Protein AF-A0A1V5HN15-F1 (afdb_monomer)

Radius of gyration: 25.58 Å; Cα contacts (8 Å, |Δi|>4): 33; chains: 1; bounding box: 48×18×89 Å

Secondary structure (DSSP, 8-state):
---------------SEEEEEPTTS-EEEEE-S-GGGSHHHHHHHHHHHHHHHHHHHHHHHHHHHHHHHH-

pLDDT: mean 78.56, std 15.53, r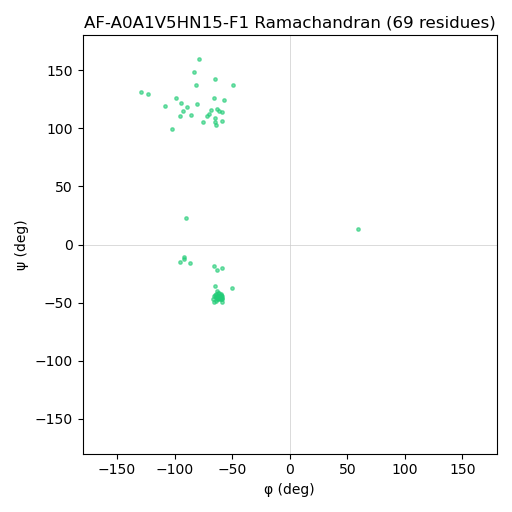ange [44.5, 97.25]

Structure (mmCIF, N/CA/C/O backbone):
data_AF-A0A1V5HN15-F1
#
_entry.id   AF-A0A1V5HN15-F1
#
loop_
_atom_site.group_PDB
_atom_site.id
_atom_site.type_symbol
_atom_site.label_atom_id
_atom_site.label_alt_id
_atom_site.label_comp_id
_atom_site.label_asym_id
_atom_site.label_entity_id
_atom_site.label_seq_id
_atom_site.pdbx_PDB_ins_code
_atom_site.Cartn_x
_atom_site.Cartn_y
_atom_site.Cartn_z
_atom_site.occupancy
_atom_site.B_iso_or_equiv
_atom_site.auth_seq_id
_atom_site.auth_comp_id
_atom_site.auth_asym_id
_atom_site.auth_atom_id
_atom_site.pdbx_PDB_model_num
ATOM 1 N N . MET A 1 1 ? 10.349 -9.056 54.830 1.00 44.50 1 MET A N 1
ATOM 2 C CA . MET A 1 1 ? 9.734 -8.070 53.908 1.00 44.50 1 MET A CA 1
ATOM 3 C C . MET A 1 1 ? 9.597 -8.695 52.517 1.00 44.50 1 MET A C 1
ATOM 5 O O . MET A 1 1 ? 10.611 -8.945 51.878 1.00 44.50 1 MET A O 1
ATOM 9 N N . LYS A 1 2 ? 8.379 -9.036 52.064 1.00 46.50 2 LYS A N 1
ATOM 10 C CA . LYS A 1 2 ? 8.140 -9.613 50.722 1.00 46.50 2 LYS A CA 1
ATOM 11 C C . LYS A 1 2 ? 8.128 -8.490 49.677 1.00 46.50 2 LYS A C 1
ATOM 13 O O . LYS A 1 2 ? 7.310 -7.581 49.773 1.00 46.50 2 LYS A O 1
ATOM 18 N N . LYS A 1 3 ? 9.023 -8.549 48.684 1.00 52.72 3 LYS A N 1
ATOM 19 C CA . LYS A 1 3 ? 9.038 -7.614 47.547 1.00 52.72 3 LYS A CA 1
ATOM 20 C C . LYS A 1 3 ? 7.849 -7.919 46.631 1.00 52.72 3 LYS A C 1
ATOM 22 O O . LYS A 1 3 ? 7.809 -8.965 45.988 1.00 52.72 3 LYS A O 1
ATOM 27 N N . VAL A 1 4 ? 6.878 -7.011 46.592 1.00 56.31 4 VAL A N 1
ATOM 28 C CA . VAL A 1 4 ? 5.739 -7.064 45.669 1.00 56.31 4 VAL A CA 1
ATOM 29 C C . VAL A 1 4 ? 6.261 -6.775 44.260 1.00 56.31 4 VAL A C 1
ATOM 31 O O . VAL A 1 4 ? 6.746 -5.681 43.975 1.00 56.31 4 VAL A O 1
ATOM 34 N N . LYS A 1 5 ? 6.218 -7.785 43.387 1.00 54.38 5 LYS A N 1
ATOM 35 C CA . LYS A 1 5 ? 6.611 -7.685 41.977 1.00 54.38 5 LYS A CA 1
ATOM 36 C C . LYS A 1 5 ? 5.586 -6.787 41.271 1.00 54.38 5 LYS A C 1
ATOM 38 O O . LYS A 1 5 ? 4.403 -7.110 41.240 1.00 54.38 5 LYS A O 1
ATOM 43 N N . LYS A 1 6 ? 6.027 -5.631 40.771 1.00 51.78 6 LYS A N 1
ATOM 44 C CA . LYS A 1 6 ? 5.195 -4.64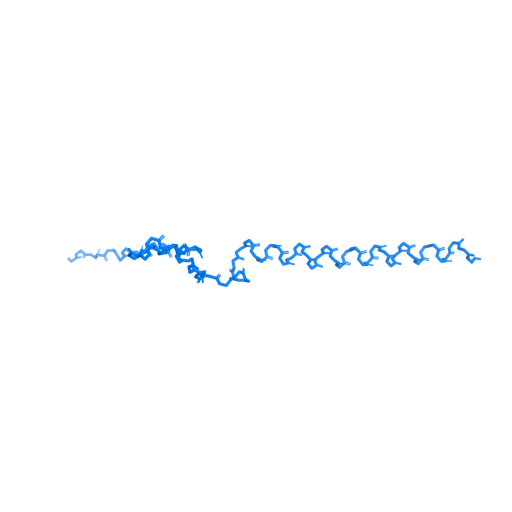3 40.070 1.00 51.78 6 LYS A CA 1
ATOM 45 C C . LYS A 1 6 ? 4.683 -5.276 38.771 1.00 51.78 6 LYS A C 1
ATOM 47 O O . LYS A 1 6 ? 5.454 -5.463 37.839 1.00 51.78 6 LYS A O 1
ATOM 52 N N . THR A 1 7 ? 3.408 -5.655 38.736 1.00 55.56 7 THR A N 1
ATOM 53 C CA . THR A 1 7 ? 2.756 -6.209 37.545 1.00 55.56 7 THR A CA 1
ATOM 54 C C . THR A 1 7 ? 2.713 -5.132 36.463 1.00 55.56 7 THR A C 1
ATOM 56 O O . THR A 1 7 ? 1.994 -4.138 36.596 1.00 55.56 7 THR A O 1
ATOM 59 N N . GLU A 1 8 ? 3.517 -5.297 35.413 1.00 57.06 8 GLU A N 1
ATOM 60 C CA . GLU A 1 8 ? 3.457 -4.464 34.216 1.00 57.06 8 GLU A CA 1
ATOM 61 C C . GLU A 1 8 ? 2.055 -4.582 33.615 1.00 57.06 8 GLU A C 1
ATOM 63 O O . GLU A 1 8 ? 1.603 -5.654 33.213 1.00 57.06 8 GLU A O 1
ATOM 68 N N . LYS A 1 9 ? 1.314 -3.472 33.630 1.00 56.12 9 LYS A N 1
ATOM 69 C CA . LYS A 1 9 ? -0.019 -3.404 33.037 1.00 56.12 9 LYS A CA 1
ATOM 70 C C . LYS A 1 9 ? 0.133 -3.639 31.536 1.00 56.12 9 LYS A C 1
ATOM 72 O O . LYS A 1 9 ? 0.766 -2.834 30.857 1.00 56.12 9 LYS A O 1
ATOM 77 N N . ALA A 1 10 ? -0.458 -4.723 31.036 1.00 60.44 10 ALA A N 1
ATOM 78 C CA . ALA A 1 10 ? -0.502 -5.028 29.612 1.00 60.44 10 ALA A CA 1
ATOM 79 C C . ALA A 1 10 ? -0.977 -3.797 28.811 1.00 60.44 10 ALA A C 1
ATOM 81 O O . ALA A 1 10 ? -1.919 -3.116 29.244 1.00 60.44 10 ALA A O 1
ATOM 82 N N . PRO A 1 11 ? -0.352 -3.484 27.661 1.00 59.59 11 PRO A N 1
ATOM 83 C CA . PRO A 1 11 ? -0.710 -2.310 26.880 1.00 59.59 11 PRO A CA 1
ATOM 84 C C . PRO A 1 11 ? -2.164 -2.437 26.416 1.00 59.59 11 PRO A C 1
ATOM 86 O O . PRO A 1 11 ? -2.514 -3.329 25.641 1.00 59.59 11 PRO A O 1
ATOM 89 N N . LYS A 1 12 ? -3.032 -1.544 26.910 1.00 61.44 12 LYS A N 1
ATOM 90 C CA . LYS A 1 12 ? -4.433 -1.457 26.480 1.00 61.44 12 LYS A CA 1
ATOM 91 C C . LYS A 1 12 ? -4.460 -1.195 24.973 1.00 61.44 12 LYS A C 1
ATOM 93 O O . LYS A 1 12 ? -4.183 -0.082 24.532 1.00 61.44 12 LYS A O 1
ATOM 98 N N . LYS A 1 13 ? -4.813 -2.209 24.176 1.00 59.94 13 LYS A N 1
ATOM 99 C CA . LYS A 1 13 ? -5.087 -2.039 22.744 1.00 59.94 13 LYS A CA 1
ATOM 100 C C . LYS A 1 13 ? -6.310 -1.133 22.603 1.00 59.94 13 LYS A C 1
ATOM 102 O O . LYS A 1 13 ? -7.438 -1.559 22.827 1.00 59.94 13 LYS A O 1
ATOM 107 N N . THR A 1 14 ? -6.089 0.134 22.268 1.00 64.75 14 THR A N 1
ATOM 108 C CA . THR A 1 14 ? -7.172 1.067 21.946 1.00 64.75 14 THR A CA 1
ATOM 109 C C . THR A 1 14 ? -7.863 0.611 20.653 1.00 64.75 14 THR A C 1
ATOM 111 O O . THR A 1 14 ? -7.166 0.388 19.652 1.00 64.75 14 THR A O 1
ATOM 114 N N . PRO A 1 15 ? -9.197 0.426 20.651 1.00 66.19 15 PRO A N 1
ATOM 115 C CA . PRO A 1 15 ? -9.925 -0.015 19.465 1.00 66.19 15 PRO A CA 1
ATOM 116 C C . PRO A 1 15 ? -9.843 1.048 18.363 1.00 66.19 15 PRO A C 1
ATOM 118 O O . PRO A 1 15 ? -9.849 2.243 18.648 1.00 66.19 15 PRO A O 1
ATOM 121 N N . PHE A 1 16 ? -9.720 0.602 17.110 1.00 62.91 16 PHE A N 1
ATOM 122 C CA . PHE A 1 16 ? -9.575 1.472 15.934 1.00 62.91 16 PHE A CA 1
ATOM 123 C C . PHE A 1 16 ? -10.828 2.332 15.695 1.00 62.91 16 PHE A C 1
ATOM 125 O O . PHE A 1 16 ? -10.726 3.504 15.340 1.00 62.91 16 PHE A O 1
ATOM 132 N N . ILE A 1 17 ? -11.997 1.759 15.980 1.00 66.62 17 ILE A N 1
ATOM 133 C CA . ILE A 1 17 ? -13.312 2.375 15.830 1.00 66.62 17 ILE A CA 1
ATOM 134 C C . ILE A 1 17 ? -14.055 2.196 17.157 1.00 66.62 17 ILE A C 1
ATOM 136 O O . ILE A 1 17 ? -14.066 1.093 17.709 1.00 66.62 17 ILE A O 1
ATOM 140 N N . LYS A 1 18 ? -14.642 3.270 17.695 1.00 71.81 18 LYS A N 1
ATOM 141 C CA . LYS A 1 18 ? -15.646 3.173 18.765 1.00 71.81 18 LYS A CA 1
ATOM 142 C C . LYS A 1 18 ? -16.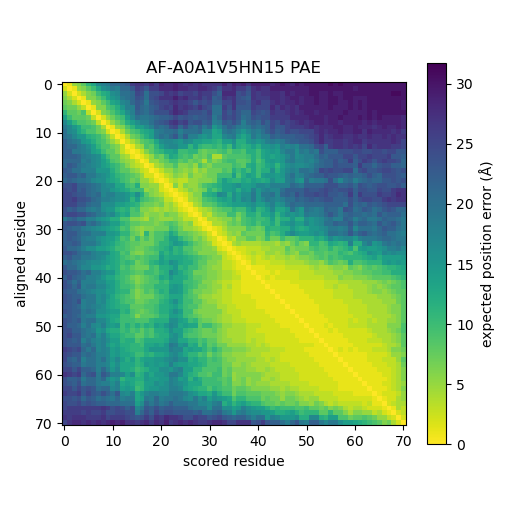995 3.527 18.170 1.00 71.81 18 LYS A C 1
ATOM 144 O O . LYS A 1 18 ? -17.186 4.638 17.696 1.00 71.81 18 LYS A O 1
ATOM 149 N N . THR A 1 19 ? -17.920 2.584 18.222 1.00 74.25 19 THR A N 1
ATOM 150 C CA . THR A 1 19 ? -19.327 2.823 17.920 1.00 74.25 19 THR A CA 1
ATOM 151 C C . THR A 1 19 ? -20.045 3.160 19.219 1.00 74.25 19 THR A C 1
ATOM 153 O O . THR A 1 19 ? -20.118 2.317 20.117 1.00 74.25 19 THR A O 1
ATOM 156 N N . LYS A 1 20 ? -20.556 4.383 19.346 1.00 71.50 20 LYS A N 1
ATOM 157 C CA . LYS A 1 20 ? -21.498 4.750 20.409 1.00 71.50 20 LYS A CA 1
ATOM 158 C C . LYS A 1 20 ? -22.904 4.716 19.836 1.00 71.50 20 LYS A C 1
ATOM 160 O O . LYS A 1 20 ? -23.175 5.364 18.833 1.00 71.50 20 LYS A O 1
ATOM 165 N N . VAL A 1 21 ? -23.796 3.977 20.483 1.00 71.88 21 VAL A N 1
ATOM 166 C CA . VAL A 1 21 ? -25.225 4.022 20.167 1.00 71.88 21 VAL A CA 1
ATOM 167 C C . VAL A 1 21 ? -25.837 5.118 21.030 1.00 71.88 21 VAL A C 1
ATOM 169 O O . VAL A 1 21 ? -25.734 5.068 22.258 1.00 71.88 21 VAL A O 1
ATOM 172 N N . ARG A 1 22 ? -26.404 6.147 20.402 1.00 75.00 22 ARG A N 1
ATOM 173 C CA . ARG A 1 22 ? -27.104 7.218 21.112 1.00 75.00 22 ARG A CA 1
ATOM 174 C C . ARG A 1 22 ? -28.515 6.752 21.527 1.00 75.00 22 ARG A C 1
ATOM 176 O O . ARG A 1 22 ? -29.051 5.827 20.918 1.00 75.00 22 ARG A O 1
ATOM 183 N N . PRO A 1 23 ? -29.157 7.396 22.523 1.00 76.00 23 PRO A N 1
ATOM 184 C CA . PRO A 1 23 ? -30.499 7.026 23.005 1.00 76.00 23 PRO A CA 1
ATOM 185 C C . PRO A 1 23 ? -31.606 7.075 21.939 1.00 76.00 23 PRO A C 1
ATOM 187 O O . PRO A 1 23 ? -32.649 6.454 22.092 1.00 76.00 23 PRO A O 1
ATOM 190 N N . ASN A 1 24 ? -31.373 7.803 20.848 1.00 79.62 24 ASN A N 1
ATOM 191 C CA . ASN A 1 24 ? -32.225 7.892 19.663 1.00 79.62 24 ASN A CA 1
ATOM 192 C C . ASN A 1 24 ? -31.881 6.839 18.586 1.00 79.62 24 ASN A C 1
ATOM 194 O O . ASN A 1 24 ? -32.171 7.053 17.412 1.00 79.62 24 ASN A O 1
ATOM 198 N N . ASN A 1 25 ? -31.245 5.724 18.965 1.00 73.44 25 ASN A N 1
ATOM 199 C CA . ASN A 1 25 ? -30.827 4.625 18.084 1.00 73.44 25 ASN A CA 1
ATOM 200 C C . ASN A 1 25 ? -29.859 5.002 16.944 1.00 73.44 25 ASN A C 1
ATOM 202 O O . ASN A 1 25 ? -29.622 4.190 16.049 1.00 73.44 25 ASN A O 1
ATOM 206 N N . SER A 1 26 ? -29.247 6.189 16.961 1.00 68.69 26 SER A N 1
ATOM 207 C CA . SER A 1 26 ? -28.211 6.527 15.984 1.00 68.69 26 SER A CA 1
ATOM 208 C C . SER A 1 26 ? -26.855 5.944 16.392 1.00 68.69 26 SER A C 1
ATOM 210 O O . SER A 1 26 ? -26.465 5.979 17.561 1.00 68.69 26 SER A O 1
ATOM 212 N N . VAL A 1 27 ? -26.132 5.381 15.421 1.00 74.50 27 VAL A N 1
ATOM 213 C CA . VAL A 1 27 ? -24.786 4.831 15.620 1.00 74.50 27 VAL A CA 1
ATOM 214 C C . VAL A 1 27 ? -23.769 5.896 15.236 1.00 74.50 27 VAL A C 1
ATOM 216 O O . VAL A 1 27 ? -23.621 6.239 14.067 1.00 74.50 27 VAL A O 1
ATOM 219 N N . GLU A 1 28 ? -23.062 6.421 16.227 1.00 70.56 28 GLU A N 1
ATOM 220 C CA . GLU A 1 28 ? -21.975 7.369 16.030 1.00 70.56 28 GLU A CA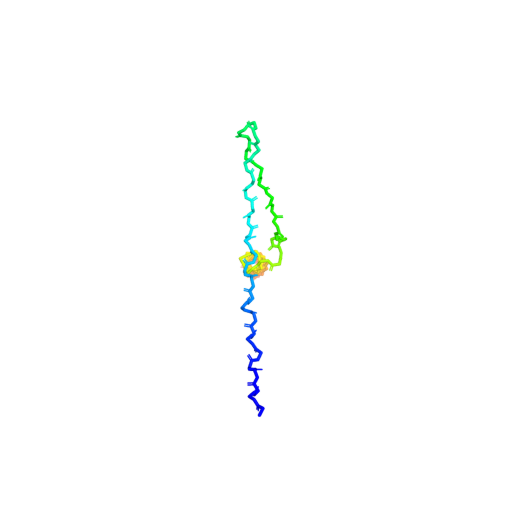 1
ATOM 221 C C . GLU A 1 28 ? -20.647 6.614 15.994 1.00 70.56 28 GLU A C 1
ATOM 223 O O . GLU A 1 28 ? -20.296 5.878 16.922 1.00 70.56 28 GLU A O 1
ATOM 228 N N . VAL A 1 29 ? -19.927 6.759 14.885 1.00 77.94 29 VAL A N 1
ATOM 229 C CA . VAL A 1 29 ? -18.666 6.065 14.632 1.00 77.94 29 VAL A CA 1
ATOM 230 C C . VAL A 1 29 ? -17.524 7.046 14.872 1.00 77.94 29 VAL A C 1
ATOM 232 O O . VAL A 1 29 ? -17.200 7.867 14.019 1.00 77.94 29 VAL A O 1
ATOM 235 N N . GLU A 1 30 ? -16.895 6.966 16.042 1.00 72.75 30 GLU A N 1
ATOM 236 C CA . GLU A 1 30 ? -15.710 7.760 16.362 1.00 72.75 30 GLU A CA 1
ATOM 237 C C . GLU A 1 30 ? -14.454 7.024 15.855 1.00 72.75 30 GLU A C 1
ATOM 239 O O . GLU A 1 30 ? -14.064 5.968 16.380 1.00 72.75 30 GLU A O 1
ATOM 244 N N . ILE A 1 31 ? -13.795 7.587 14.835 1.00 72.81 31 ILE A N 1
ATOM 245 C CA . ILE A 1 31 ? -12.476 7.126 14.381 1.00 72.81 31 ILE A CA 1
ATOM 246 C C . ILE A 1 31 ? -11.437 7.620 15.390 1.00 72.81 31 ILE A C 1
ATOM 248 O O . ILE A 1 31 ? -11.091 8.797 15.429 1.00 72.81 31 ILE A O 1
ATOM 252 N N . GLN A 1 32 ? -10.931 6.716 16.228 1.00 70.44 32 GLN A N 1
ATOM 253 C CA . GLN A 1 32 ? -10.015 7.082 17.318 1.00 70.44 32 GLN A CA 1
ATOM 254 C C . GLN A 1 32 ? -8.543 7.125 16.909 1.00 70.44 32 GLN A C 1
ATOM 256 O O . GLN A 1 32 ? -7.713 7.633 17.661 1.00 70.44 32 GLN A O 1
ATOM 261 N N . LYS A 1 33 ? -8.184 6.542 15.762 1.00 70.12 33 LYS A N 1
ATOM 262 C CA . LYS A 1 33 ? -6.800 6.503 15.282 1.00 70.12 33 LYS A CA 1
ATOM 263 C C . LYS A 1 33 ? -6.715 7.127 13.907 1.00 70.12 33 LYS A C 1
ATOM 265 O O . LYS A 1 33 ? -7.432 6.713 13.002 1.00 70.12 33 LYS A O 1
ATOM 270 N N . ASN A 1 34 ? -5.778 8.060 13.747 1.00 77.19 34 ASN A N 1
ATOM 271 C CA . ASN A 1 34 ? -5.419 8.567 12.432 1.00 77.19 34 ASN A CA 1
ATOM 272 C C . ASN A 1 34 ? -4.974 7.377 11.552 1.00 77.19 34 ASN A C 1
ATOM 274 O O . ASN A 1 34 ? -4.058 6.648 11.957 1.00 77.19 34 ASN A O 1
ATOM 278 N N . PRO A 1 35 ? -5.589 7.165 10.374 1.00 77.25 35 PRO A N 1
ATOM 279 C CA . PRO A 1 35 ? -5.220 6.094 9.451 1.00 77.25 35 PRO A CA 1
ATOM 280 C C . PRO A 1 35 ? -3.717 6.049 9.152 1.00 77.25 35 PRO A C 1
ATOM 282 O O . PRO A 1 35 ? -3.143 4.961 9.143 1.00 77.25 35 PRO A O 1
ATOM 285 N N . ALA A 1 36 ? -3.052 7.205 9.041 1.00 76.44 36 ALA A N 1
ATOM 286 C CA . ALA A 1 36 ? -1.608 7.311 8.797 1.00 76.44 36 ALA A CA 1
ATOM 287 C C . ALA A 1 36 ? -0.737 6.717 9.924 1.00 76.44 36 ALA A C 1
ATOM 289 O O . ALA A 1 36 ? 0.419 6.349 9.713 1.00 76.44 36 ALA A O 1
ATOM 290 N N . GLN A 1 37 ? -1.281 6.596 11.137 1.00 81.56 37 GLN A N 1
ATOM 291 C CA . GLN A 1 37 ? -0.589 5.989 12.274 1.00 81.56 37 GLN A CA 1
ATOM 292 C C . GLN A 1 37 ? -0.868 4.487 12.400 1.00 81.56 37 GLN A C 1
ATOM 294 O O . GLN A 1 37 ? -0.192 3.799 13.167 1.00 81.56 37 GLN A O 1
ATOM 299 N N . THR A 1 38 ? -1.834 3.955 11.649 1.00 87.06 38 THR A N 1
ATOM 300 C CA . THR A 1 38 ? -2.162 2.528 11.687 1.00 87.06 38 THR A CA 1
ATOM 301 C C . THR A 1 38 ? -1.249 1.706 10.797 1.00 87.06 38 THR A C 1
ATOM 303 O O . THR A 1 38 ? -0.792 2.170 9.759 1.00 87.06 38 THR A O 1
ATOM 306 N N . LEU A 1 39 ? -0.994 0.460 11.200 1.00 86.44 39 LEU A N 1
ATOM 307 C CA . LEU A 1 39 ? -0.142 -0.457 10.444 1.00 86.44 39 LEU A CA 1
ATOM 308 C C . LEU A 1 39 ? -0.694 -0.689 9.029 1.00 86.44 39 LEU A C 1
ATOM 310 O O . LEU A 1 39 ? 0.049 -0.584 8.061 1.00 86.44 39 LEU A O 1
ATOM 314 N N . LEU A 1 40 ? 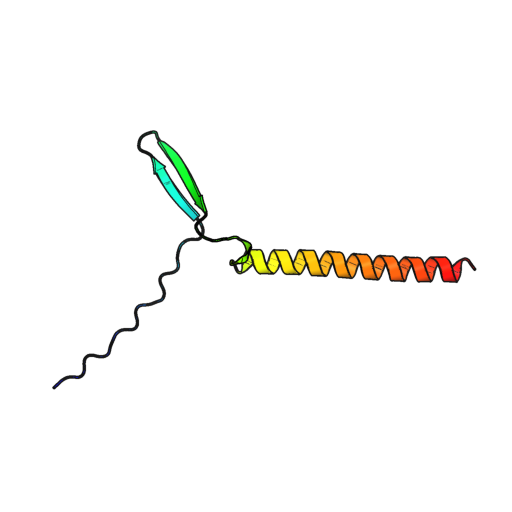-2.011 -0.894 8.911 1.00 87.56 40 LEU A N 1
ATOM 315 C CA . LEU A 1 40 ? -2.685 -1.052 7.622 1.00 87.56 40 LEU A CA 1
ATOM 316 C C . LEU A 1 40 ? -2.595 0.218 6.764 1.00 87.56 40 LEU A C 1
ATOM 318 O O . LEU A 1 40 ? -2.253 0.130 5.590 1.00 87.56 40 LEU A O 1
ATOM 322 N N . GLY A 1 41 ? -2.839 1.398 7.346 1.00 87.25 41 GLY A N 1
ATOM 323 C CA . GLY A 1 41 ? -2.729 2.660 6.613 1.00 87.25 41 GLY A CA 1
ATOM 324 C C . GLY A 1 41 ? -1.309 2.933 6.117 1.00 87.25 41 GLY A C 1
ATOM 325 O O . GLY A 1 41 ? -1.135 3.334 4.971 1.00 87.25 41 GLY A O 1
ATOM 326 N N . LYS A 1 42 ? -0.285 2.630 6.923 1.00 89.88 42 LYS A N 1
ATOM 327 C CA . LYS A 1 42 ? 1.119 2.723 6.494 1.00 89.88 42 LYS A CA 1
ATOM 328 C C . LYS A 1 42 ? 1.420 1.790 5.324 1.00 89.88 42 LYS A C 1
ATOM 330 O O . LYS A 1 42 ? 2.027 2.226 4.355 1.00 89.88 42 LYS A O 1
ATOM 335 N N . ILE A 1 43 ? 0.976 0.534 5.394 1.00 93.94 43 ILE A N 1
ATOM 336 C CA . ILE A 1 43 ? 1.171 -0.440 4.310 1.00 93.94 43 ILE A CA 1
ATOM 337 C C . ILE A 1 43 ? 0.514 0.053 3.019 1.00 93.94 43 ILE A C 1
ATOM 339 O O . ILE A 1 43 ? 1.162 0.051 1.979 1.00 93.94 43 ILE A O 1
ATOM 343 N N . LEU A 1 44 ? -0.732 0.528 3.086 1.00 94.62 44 LEU A N 1
ATOM 344 C CA . LEU A 1 44 ? -1.434 1.061 1.916 1.00 94.62 44 LEU A CA 1
ATOM 345 C C . LEU A 1 44 ? -0.703 2.257 1.299 1.00 94.62 44 LEU A C 1
ATOM 347 O O . LEU A 1 44 ? -0.561 2.313 0.080 1.00 94.62 44 LEU A O 1
ATOM 351 N N . ILE A 1 45 ? -0.190 3.173 2.126 1.00 93.75 45 ILE A N 1
ATOM 352 C CA . ILE A 1 45 ? 0.612 4.308 1.652 1.00 93.75 45 ILE A CA 1
ATOM 353 C C . ILE A 1 45 ? 1.873 3.811 0.937 1.00 93.75 45 ILE A C 1
ATOM 355 O O . ILE A 1 45 ? 2.158 4.269 -0.166 1.00 93.75 45 ILE A O 1
ATOM 359 N N . TYR A 1 46 ? 2.605 2.852 1.512 1.00 93.69 46 TYR A N 1
ATOM 360 C CA . TYR A 1 46 ? 3.798 2.304 0.863 1.00 93.69 46 TYR A CA 1
ATOM 361 C C . TYR A 1 46 ? 3.475 1.619 -0.463 1.00 93.69 46 TYR A C 1
ATOM 363 O O . TYR A 1 46 ? 4.166 1.867 -1.445 1.00 93.69 46 TYR A O 1
ATOM 371 N N . VAL A 1 47 ? 2.419 0.805 -0.520 1.00 96.00 47 VAL A N 1
ATOM 372 C CA . VAL A 1 47 ? 1.991 0.137 -1.758 1.00 96.00 47 VAL A CA 1
ATOM 373 C C . VAL A 1 47 ? 1.646 1.160 -2.836 1.00 96.00 47 VAL A C 1
ATOM 375 O O . VAL A 1 47 ? 2.072 1.008 -3.977 1.00 96.00 47 VAL A O 1
ATOM 378 N N . LEU A 1 48 ? 0.923 2.221 -2.474 1.00 95.88 48 LEU A N 1
ATOM 379 C CA . LEU A 1 48 ? 0.527 3.264 -3.414 1.00 95.88 48 LEU A CA 1
ATOM 380 C C . LEU A 1 48 ? 1.746 4.032 -3.935 1.00 95.88 48 LEU A C 1
ATOM 382 O O . LEU A 1 48 ? 1.918 4.162 -5.145 1.00 95.88 48 LEU A O 1
ATOM 386 N N . VAL A 1 49 ? 2.624 4.487 -3.039 1.00 96.44 49 VAL A N 1
ATOM 387 C CA . VAL A 1 49 ? 3.821 5.256 -3.412 1.00 96.44 49 VAL A CA 1
ATOM 388 C C . VAL A 1 49 ? 4.778 4.408 -4.248 1.00 96.44 49 VAL A C 1
ATOM 390 O O . VAL A 1 49 ? 5.210 4.843 -5.316 1.00 96.44 49 VAL A O 1
ATOM 393 N N . ILE A 1 50 ? 5.090 3.189 -3.803 1.00 96.81 50 ILE A N 1
ATOM 394 C CA . ILE A 1 50 ? 5.989 2.279 -4.525 1.00 96.81 50 ILE A CA 1
ATOM 395 C C . ILE A 1 50 ? 5.375 1.899 -5.873 1.00 96.81 50 ILE A C 1
ATOM 397 O O . ILE A 1 50 ? 6.063 1.960 -6.887 1.00 96.81 50 ILE A O 1
ATOM 401 N N . GLY A 1 51 ? 4.083 1.566 -5.904 1.00 96.31 51 GLY A N 1
ATOM 402 C CA . GLY A 1 51 ? 3.373 1.206 -7.128 1.00 96.31 51 GLY A CA 1
ATOM 403 C C . GLY A 1 51 ? 3.411 2.324 -8.165 1.00 96.31 51 GLY A C 1
ATOM 404 O O . GLY A 1 51 ? 3.808 2.081 -9.302 1.00 96.31 51 GLY A O 1
ATOM 405 N N . MET A 1 52 ? 3.083 3.557 -7.768 1.00 96.44 52 MET A N 1
ATOM 406 C CA . MET A 1 52 ? 3.151 4.718 -8.664 1.00 96.44 52 MET A CA 1
ATOM 407 C C . MET A 1 52 ? 4.577 4.994 -9.148 1.00 96.44 52 MET A C 1
ATOM 409 O O . MET A 1 52 ? 4.780 5.271 -10.329 1.00 96.44 52 MET A O 1
ATOM 413 N N . THR A 1 53 ? 5.566 4.883 -8.259 1.00 96.75 53 THR A N 1
ATOM 414 C CA . THR A 1 53 ? 6.972 5.145 -8.599 1.00 96.75 53 THR A CA 1
ATOM 415 C C . THR A 1 53 ? 7.502 4.108 -9.588 1.00 96.75 53 THR A C 1
ATOM 417 O O . THR A 1 53 ? 8.096 4.472 -10.602 1.00 96.75 53 THR A O 1
ATOM 420 N N . LEU A 1 54 ? 7.251 2.818 -9.336 1.00 97.25 54 LEU A N 1
ATOM 421 C CA . LEU A 1 54 ? 7.678 1.732 -10.218 1.00 97.25 54 LEU A CA 1
ATOM 422 C C . LEU A 1 54 ? 6.962 1.787 -11.567 1.00 97.25 54 LEU A C 1
ATOM 424 O O . LEU A 1 54 ? 7.621 1.663 -12.595 1.00 97.25 54 LEU A O 1
ATOM 428 N N . LEU A 1 55 ? 5.646 2.017 -11.584 1.00 96.62 55 LEU A N 1
ATOM 429 C CA . LEU A 1 55 ? 4.896 2.174 -12.834 1.00 96.62 55 LEU A CA 1
ATOM 430 C C . LEU A 1 55 ? 5.437 3.332 -13.672 1.00 96.62 55 LEU A C 1
ATOM 432 O O . LEU A 1 55 ? 5.677 3.152 -14.864 1.00 96.62 55 LEU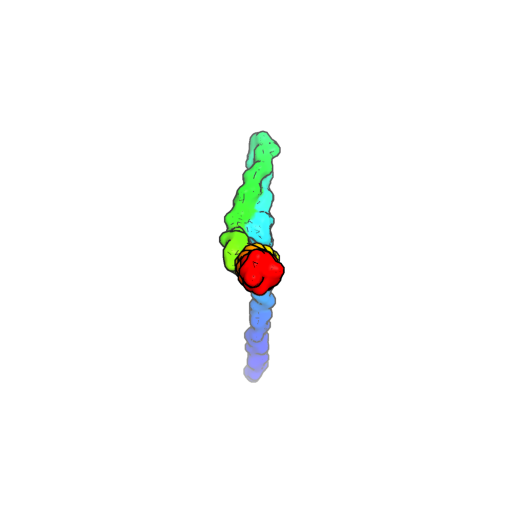 A O 1
ATOM 436 N N . GLY A 1 56 ? 5.676 4.492 -13.054 1.00 96.12 56 GLY A N 1
ATOM 437 C CA . GLY A 1 56 ? 6.262 5.643 -13.738 1.00 96.12 56 GLY A CA 1
ATOM 438 C C . GLY A 1 56 ? 7.651 5.340 -14.302 1.00 96.12 56 GLY A C 1
ATOM 439 O O . GLY A 1 56 ? 7.918 5.624 -15.468 1.00 96.12 56 GLY A O 1
ATOM 440 N N . ALA A 1 57 ? 8.517 4.700 -13.513 1.00 96.56 57 ALA A N 1
ATOM 441 C CA . ALA A 1 57 ? 9.855 4.314 -13.955 1.00 96.56 57 ALA A CA 1
ATOM 442 C C . ALA A 1 57 ? 9.818 3.317 -15.126 1.00 96.56 57 ALA A C 1
ATOM 444 O O . ALA A 1 57 ? 10.512 3.512 -16.122 1.00 96.56 57 ALA A O 1
ATOM 445 N N . VAL A 1 58 ? 8.983 2.277 -15.045 1.00 96.88 58 VAL A N 1
ATOM 446 C CA . VAL A 1 58 ? 8.829 1.279 -16.116 1.00 96.88 58 VAL A CA 1
ATOM 447 C C . VAL A 1 58 ? 8.272 1.920 -17.385 1.00 96.88 58 VAL A C 1
ATOM 449 O O . VAL A 1 58 ? 8.784 1.649 -18.470 1.00 96.88 58 VAL A O 1
ATOM 452 N N . ALA A 1 59 ? 7.277 2.802 -17.264 1.00 96.25 59 ALA A N 1
ATOM 453 C CA . ALA A 1 59 ? 6.724 3.530 -18.402 1.00 96.25 59 ALA A CA 1
ATOM 454 C C . ALA A 1 59 ? 7.783 4.408 -19.089 1.00 96.25 59 ALA A C 1
ATOM 456 O O . ALA A 1 59 ? 7.868 4.415 -20.315 1.00 96.25 59 ALA A O 1
ATOM 457 N N . LEU A 1 60 ? 8.631 5.096 -18.317 1.00 95.81 60 LEU A N 1
ATOM 458 C CA . LEU A 1 60 ? 9.729 5.901 -18.861 1.00 95.81 60 LEU A CA 1
ATOM 459 C C . LEU A 1 60 ? 10.785 5.047 -19.568 1.00 95.81 60 LEU A C 1
ATOM 461 O O . LEU A 1 60 ? 11.216 5.399 -20.665 1.00 95.81 60 LEU A O 1
ATOM 465 N N . ILE A 1 61 ? 11.180 3.916 -18.978 1.00 95.88 61 ILE A N 1
ATOM 466 C CA . ILE A 1 61 ? 12.125 2.979 -19.605 1.00 95.88 61 ILE A CA 1
ATOM 467 C C . ILE A 1 61 ? 11.543 2.444 -20.916 1.00 95.88 61 ILE A C 1
ATOM 469 O O . ILE A 1 61 ? 12.228 2.428 -21.938 1.00 95.88 61 ILE A O 1
ATOM 473 N N . TYR A 1 62 ? 10.271 2.047 -20.904 1.00 96.19 62 TYR A N 1
ATOM 474 C CA . TYR A 1 62 ? 9.578 1.575 -22.096 1.00 96.19 62 TYR A CA 1
ATOM 475 C C . TYR A 1 62 ? 9.563 2.641 -23.199 1.00 96.19 62 TYR A C 1
ATOM 477 O O . TYR A 1 62 ? 9.908 2.348 -24.344 1.00 96.19 62 TYR A O 1
ATOM 485 N N . LEU A 1 63 ? 9.244 3.887 -22.840 1.00 95.31 63 LEU A N 1
ATOM 486 C CA . LEU A 1 63 ? 9.229 5.011 -23.771 1.00 95.31 63 LEU A CA 1
ATOM 487 C C . LEU A 1 63 ? 10.620 5.279 -24.369 1.00 95.31 63 LEU A C 1
ATOM 489 O O . LEU A 1 63 ? 10.742 5.451 -25.578 1.00 95.31 63 LEU A O 1
ATOM 493 N N . MET A 1 64 ? 11.675 5.259 -23.549 1.00 94.50 64 MET A N 1
ATOM 494 C CA . MET A 1 64 ? 13.063 5.420 -24.006 1.00 94.50 64 MET A CA 1
ATOM 495 C C . MET A 1 64 ? 13.463 4.333 -25.010 1.00 94.50 64 MET A C 1
ATOM 497 O O . MET A 1 64 ? 14.043 4.645 -26.049 1.00 94.50 64 MET A O 1
ATOM 501 N N . ILE A 1 65 ? 13.118 3.068 -24.737 1.00 94.81 65 ILE A N 1
ATOM 502 C CA . ILE A 1 65 ? 13.376 1.951 -25.660 1.00 94.81 65 ILE A CA 1
ATOM 503 C C . ILE A 1 65 ? 12.614 2.158 -26.968 1.00 94.81 65 ILE A C 1
ATOM 505 O O . ILE A 1 65 ? 13.177 1.966 -28.041 1.00 94.81 65 ILE A O 1
ATOM 509 N N . GLN A 1 66 ? 11.342 2.547 -26.893 1.00 93.00 66 GLN A N 1
ATOM 510 C CA . GLN A 1 66 ? 10.514 2.746 -28.077 1.00 93.00 66 GLN A CA 1
ATOM 511 C C . GLN A 1 66 ? 11.063 3.869 -28.963 1.00 93.00 66 GLN A C 1
ATOM 513 O O . GLN A 1 66 ? 11.226 3.670 -30.165 1.00 93.00 66 GLN A O 1
ATOM 518 N N . VAL A 1 67 ? 11.409 5.016 -28.374 1.00 92.56 67 VAL A N 1
ATOM 519 C CA . VAL A 1 67 ? 12.004 6.145 -29.104 1.00 92.56 67 VAL A CA 1
ATOM 520 C C . VAL A 1 67 ? 13.353 5.750 -29.704 1.00 92.56 67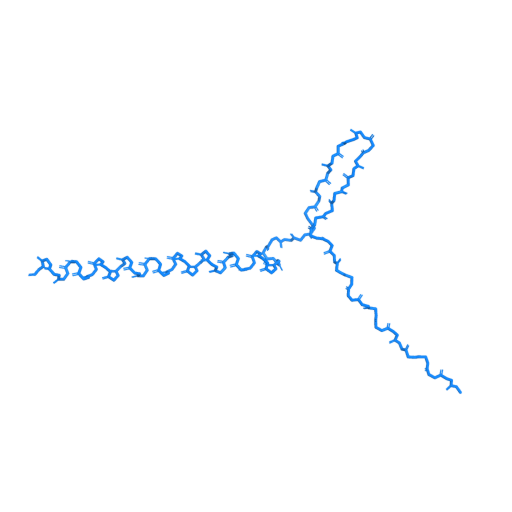 VAL A C 1
ATOM 522 O O . VAL A 1 67 ? 13.566 5.956 -30.894 1.00 92.56 67 VAL A O 1
ATOM 525 N N . GLY A 1 68 ? 14.227 5.111 -28.923 1.00 85.00 68 GLY A N 1
ATOM 526 C CA . GLY A 1 68 ? 15.548 4.677 -29.387 1.00 85.00 68 GLY A CA 1
ATOM 527 C C . GLY A 1 68 ? 15.519 3.589 -30.465 1.00 85.00 68 GLY A C 1
ATOM 528 O O . GLY A 1 68 ? 16.509 3.408 -31.158 1.00 85.00 68 GLY A O 1
ATOM 529 N N . LYS A 1 69 ? 14.401 2.870 -30.619 1.00 78.75 69 LYS A N 1
ATOM 530 C CA . LYS A 1 69 ? 14.193 1.867 -31.677 1.00 78.75 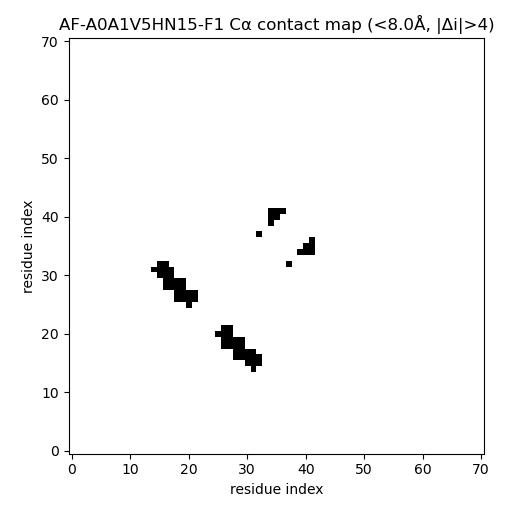69 LYS A CA 1
ATOM 531 C C . LYS A 1 69 ? 13.543 2.450 -32.939 1.00 78.75 69 LYS A C 1
ATOM 533 O O . LYS A 1 69 ? 13.457 1.755 -33.947 1.00 78.75 69 LYS A O 1
ATOM 538 N N . THR A 1 70 ? 13.020 3.674 -32.850 1.00 72.38 70 THR A N 1
ATOM 539 C CA . THR A 1 70 ? 12.331 4.377 -33.946 1.00 72.38 70 THR A CA 1
ATOM 540 C C . THR A 1 70 ? 13.273 5.323 -34.709 1.00 72.38 70 THR A C 1
ATOM 542 O O . THR A 1 70 ? 12.933 5.754 -35.808 1.00 72.38 70 THR A O 1
ATOM 545 N N . ILE A 1 71 ? 14.442 5.634 -34.139 1.00 54.66 71 ILE A N 1
ATOM 546 C CA . ILE A 1 71 ? 15.561 6.358 -34.769 1.00 54.66 71 ILE A CA 1
ATOM 547 C C . ILE A 1 71 ? 16.547 5.331 -35.329 1.00 54.66 71 ILE A C 1
ATOM 549 O O . ILE A 1 71 ? 17.064 5.569 -36.441 1.00 54.66 71 ILE A O 1
#

Nearest PDB structures (foldseek):
  7mdz-assembly1_g  TM=3.533E-01  e=9.902E+00  Oryctolagus cuniculus

Mean predicted aligned error: 13.34 Å

Foldseek 3Di:
DDDDDPPDDDPPPDDQWDWDQDPVRDTDIDRPDDLCPDPVSVVVVCCVVVVVVVVVVVVVVVVVVVVVVVD

Solvent-accessible surface area (backbone atoms only — not comparable to full-atom values): 4519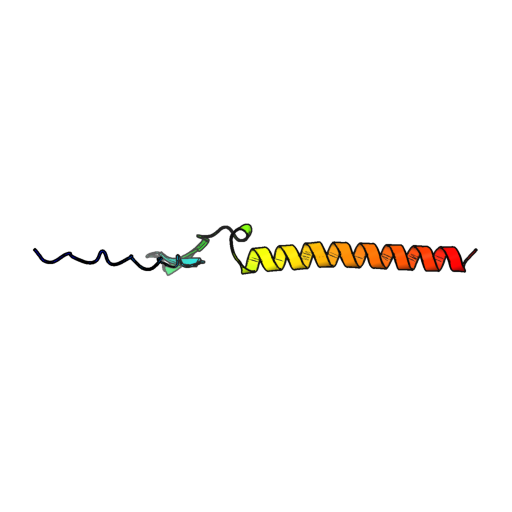 Å² total; per-residue (Å²): 137,85,83,79,79,82,76,76,75,75,82,79,80,75,64,62,64,45,76,46,73,44,97,86,74,46,77,44,75,46,76,71,53,62,55,79,77,33,72,68,40,42,50,52,50,50,52,51,54,52,48,54,52,51,51,52,51,51,52,50,52,50,48,52,52,54,54,67,70,75,109

Sequence (71 aa):
MKKVKKTEKAPKKTPFIKTKVRPNNSVEVEIQKNPAQTLLGKILIYVLVIGMTLLGAVALIYLMIQVGKTI